Protein AF-A0A378PMF5-F1 (afdb_monomer_lite)

Structure (mmCIF, N/CA/C/O backbone):
data_AF-A0A378PMF5-F1
#
_entry.id   AF-A0A378PMF5-F1
#
loop_
_atom_site.group_PDB
_atom_site.id
_atom_site.type_symbol
_atom_site.label_atom_id
_atom_site.label_alt_id
_atom_site.label_comp_id
_atom_site.label_asym_id
_atom_site.label_entity_id
_atom_site.label_seq_id
_atom_site.pdbx_PDB_ins_code
_atom_site.Cartn_x
_atom_site.Cartn_y
_atom_site.Cartn_z
_atom_site.occupancy
_atom_site.B_iso_or_equiv
_atom_site.auth_seq_id
_atom_site.auth_comp_id
_atom_site.auth_asym_id
_atom_site.auth_atom_id
_atom_site.pdbx_PDB_model_num
ATOM 1 N N . MET A 1 1 ? -3.899 -6.909 -28.997 1.00 81.75 1 MET A N 1
ATOM 2 C CA . MET A 1 1 ? -3.205 -5.838 -28.251 1.00 81.75 1 MET A CA 1
ATOM 3 C C . MET A 1 1 ? -3.016 -6.324 -26.827 1.00 81.75 1 MET A C 1
ATOM 5 O O . MET A 1 1 ? -4.002 -6.723 -26.227 1.00 81.75 1 MET A O 1
ATOM 9 N N . ILE A 1 2 ? -1.785 -6.354 -26.321 1.00 86.44 2 ILE A N 1
ATOM 10 C CA . ILE A 1 2 ? -1.506 -6.693 -24.920 1.00 86.44 2 ILE A CA 1
ATOM 11 C C . ILE A 1 2 ? -1.222 -5.372 -24.208 1.00 86.44 2 ILE A C 1
ATOM 13 O O . ILE A 1 2 ? -0.311 -4.648 -24.606 1.00 86.44 2 ILE A O 1
ATOM 17 N N . ILE A 1 3 ? -2.036 -5.033 -23.211 1.00 90.94 3 ILE A N 1
ATOM 18 C CA . ILE A 1 3 ? -1.836 -3.837 -22.388 1.00 90.94 3 ILE A CA 1
ATOM 19 C C . ILE A 1 3 ? -0.862 -4.212 -21.278 1.00 90.94 3 ILE A C 1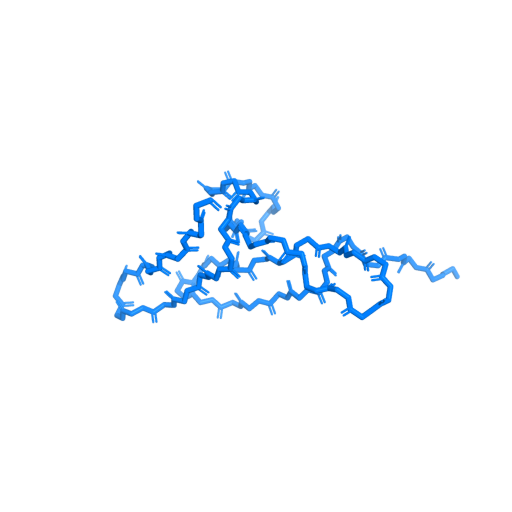
ATOM 21 O O . ILE A 1 3 ? -1.033 -5.228 -20.608 1.00 90.94 3 ILE A O 1
ATOM 25 N N . GLN A 1 4 ? 0.175 -3.401 -21.101 1.00 87.94 4 GLN A N 1
ATOM 26 C CA . GLN A 1 4 ? 1.113 -3.607 -20.011 1.00 87.94 4 GLN A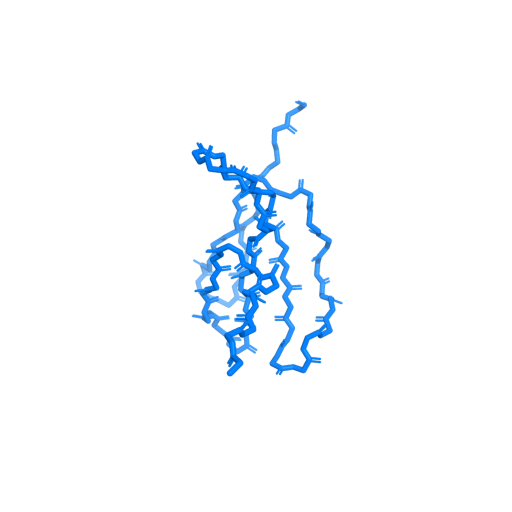 CA 1
ATOM 27 C C . GLN A 1 4 ? 0.455 -3.250 -18.669 1.00 87.94 4 GLN A C 1
ATOM 29 O O . GLN A 1 4 ? -0.218 -2.220 -18.593 1.00 87.94 4 GLN A O 1
ATOM 34 N N . PRO A 1 5 ? 0.652 -4.048 -17.605 1.00 89.50 5 PRO A N 1
ATOM 35 C CA . PRO A 1 5 ? 0.066 -3.734 -16.313 1.00 89.50 5 PRO A CA 1
ATOM 36 C C . PRO A 1 5 ? 0.672 -2.438 -15.757 1.00 89.50 5 PRO A C 1
ATOM 38 O O . PRO A 1 5 ? 1.882 -2.207 -15.867 1.00 89.50 5 PRO A O 1
ATOM 41 N N . LYS A 1 6 ? -0.184 -1.598 -15.163 1.00 91.81 6 LYS A N 1
ATOM 42 C CA . LYS A 1 6 ? 0.214 -0.375 -14.448 1.00 91.81 6 LYS A CA 1
ATOM 43 C C . LYS A 1 6 ? 1.021 -0.712 -13.189 1.00 91.81 6 LYS A C 1
ATOM 45 O O . LYS A 1 6 ? 2.041 -0.087 -12.921 1.00 91.81 6 LYS A O 1
ATOM 50 N N . TYR A 1 7 ? 0.580 -1.734 -12.460 1.00 94.19 7 TYR A N 1
ATOM 51 C CA . TYR A 1 7 ? 1.139 -2.162 -11.180 1.00 94.19 7 TYR A CA 1
ATOM 52 C C . TYR A 1 7 ? 1.894 -3.483 -11.299 1.00 94.19 7 TYR A C 1
ATOM 54 O O . TYR A 1 7 ? 1.572 -4.315 -12.148 1.00 94.19 7 TYR A O 1
ATOM 62 N N . GLY A 1 8 ? 2.911 -3.666 -10.455 1.00 92.38 8 GLY A N 1
ATOM 63 C CA . GLY A 1 8 ? 3.680 -4.911 -10.380 1.00 92.38 8 GLY A CA 1
ATOM 64 C C . GLY A 1 8 ? 2.986 -5.982 -9.539 1.00 92.38 8 GLY A C 1
ATOM 65 O O . GLY A 1 8 ? 3.081 -7.166 -9.848 1.00 92.38 8 GLY A O 1
ATOM 66 N N . LEU A 1 9 ? 2.262 -5.557 -8.501 1.00 92.38 9 LEU A N 1
ATOM 67 C CA . LEU A 1 9 ? 1.498 -6.417 -7.601 1.00 92.38 9 LEU A CA 1
ATOM 68 C C . LEU A 1 9 ? 0.259 -5.670 -7.108 1.00 92.38 9 LEU A C 1
ATOM 70 O O . LEU A 1 9 ? 0.312 -4.457 -6.904 1.00 92.38 9 LEU A O 1
ATOM 74 N N . LEU A 1 10 ? -0.835 -6.408 -6.918 1.00 95.50 10 LEU A N 1
ATOM 75 C CA . LEU A 1 10 ? -2.072 -5.931 -6.309 1.00 95.50 10 LEU A CA 1
ATOM 76 C C . LEU A 1 10 ? -2.532 -6.945 -5.259 1.00 95.50 10 LEU A C 1
ATOM 78 O O . LEU A 1 10 ? -2.538 -8.146 -5.532 1.00 95.50 10 LEU A O 1
ATOM 82 N N . SER A 1 11 ? -2.931 -6.462 -4.086 1.00 95.62 11 SER A N 1
ATOM 83 C CA . SER A 1 11 ? -3.574 -7.259 -3.042 1.00 95.62 11 SER A CA 1
ATOM 84 C C . SER A 1 11 ? -4.781 -6.506 -2.501 1.00 95.62 11 SER A C 1
ATOM 86 O O . SER A 1 11 ? -4.628 -5.437 -1.919 1.00 95.62 11 SER A O 1
ATOM 88 N N . ASP A 1 12 ? -5.967 -7.076 -2.677 1.00 95.94 12 ASP A N 1
ATOM 89 C CA . ASP A 1 12 ? -7.204 -6.585 -2.071 1.00 95.94 12 ASP A CA 1
ATOM 90 C C . ASP A 1 12 ? -7.233 -6.964 -0.586 1.00 95.94 12 ASP A C 1
ATOM 92 O O . ASP A 1 12 ? -7.059 -8.134 -0.229 1.00 95.94 12 ASP A O 1
ATOM 96 N N . VAL A 1 13 ? -7.371 -5.962 0.277 1.00 93.94 13 VAL A N 1
ATOM 97 C CA . VAL A 1 13 ? -7.399 -6.101 1.730 1.00 93.94 13 VAL A CA 1
ATOM 98 C C . VAL A 1 13 ? -8.363 -5.055 2.281 1.00 93.94 13 VAL A C 1
ATOM 100 O O . VAL A 1 13 ? -8.185 -3.864 2.048 1.00 93.94 13 VAL A O 1
ATOM 103 N N . ASN A 1 14 ? -9.378 -5.482 3.035 1.00 90.88 14 ASN A N 1
ATOM 104 C CA . ASN A 1 14 ? -10.355 -4.595 3.683 1.00 90.88 14 ASN A CA 1
ATOM 105 C C . ASN A 1 14 ? -11.026 -3.574 2.735 1.00 90.88 14 ASN A C 1
ATOM 107 O O . ASN A 1 14 ? -11.300 -2.443 3.133 1.00 90.88 14 ASN A O 1
ATOM 111 N N . GLY A 1 15 ? -11.284 -3.953 1.478 1.00 92.81 15 GLY A N 1
ATOM 112 C CA . GLY A 1 15 ? -11.952 -3.086 0.497 1.00 92.81 15 GLY A CA 1
ATOM 113 C C . GLY A 1 15 ? -11.069 -1.980 -0.091 1.00 92.81 15 GLY A C 1
ATOM 114 O O . GLY A 1 15 ? -11.576 -1.074 -0.754 1.00 92.81 15 GLY A O 1
ATOM 115 N N . LEU A 1 16 ? -9.758 -2.045 0.153 1.00 97.19 16 LEU A N 1
ATOM 116 C CA . LEU A 1 16 ? -8.735 -1.245 -0.511 1.00 97.19 16 LEU A CA 1
ATOM 117 C C . LEU A 1 16 ? -7.702 -2.178 -1.143 1.00 97.19 16 LEU A C 1
ATOM 119 O O . LEU A 1 16 ? -7.616 -3.362 -0.825 1.00 97.19 16 LEU A O 1
ATOM 123 N N . ILE A 1 17 ? -6.893 -1.641 -2.044 1.00 97.88 17 ILE A N 1
ATOM 124 C CA . ILE A 1 17 ? -5.887 -2.407 -2.766 1.00 97.88 17 ILE A CA 1
ATOM 125 C C . ILE A 1 17 ? -4.508 -1.902 -2.364 1.00 97.88 17 ILE A C 1
ATOM 127 O O . ILE A 1 17 ? -4.143 -0.757 -2.638 1.00 97.88 17 ILE A O 1
ATOM 131 N N . VAL A 1 18 ? -3.711 -2.778 -1.756 1.00 97.75 18 VAL A N 1
ATOM 132 C CA . VAL A 1 18 ? -2.264 -2.578 -1.666 1.00 97.75 18 VAL A CA 1
ATOM 133 C C . VAL A 1 18 ? -1.695 -2.782 -3.061 1.00 97.75 18 VAL A C 1
ATOM 135 O O . VAL A 1 18 ? -1.777 -3.879 -3.622 1.00 97.75 18 VAL A O 1
ATOM 138 N N . ALA A 1 19 ? -1.133 -1.723 -3.627 1.00 97.31 19 ALA A N 1
ATOM 139 C CA . ALA A 1 19 ? -0.559 -1.730 -4.960 1.00 97.31 19 ALA A CA 1
ATOM 140 C C . ALA A 1 19 ? 0.949 -1.515 -4.880 1.00 97.31 19 ALA A C 1
ATOM 142 O O . ALA A 1 19 ? 1.422 -0.678 -4.118 1.00 97.31 19 ALA A O 1
ATOM 143 N N . MET A 1 20 ? 1.706 -2.242 -5.694 1.00 95.88 20 MET A N 1
ATOM 144 C CA . MET A 1 20 ? 3.148 -2.054 -5.827 1.00 95.88 20 MET A CA 1
ATOM 145 C C . MET A 1 20 ? 3.473 -1.401 -7.166 1.00 95.88 20 MET A C 1
ATOM 147 O O . MET A 1 20 ? 2.974 -1.837 -8.213 1.00 95.88 20 MET A O 1
ATOM 151 N N . GLU A 1 21 ? 4.348 -0.395 -7.148 1.00 94.81 21 GLU A N 1
ATOM 152 C CA . GLU A 1 21 ? 4.903 0.179 -8.370 1.00 94.81 21 GLU A CA 1
ATOM 153 C C . GLU A 1 21 ? 5.507 -0.922 -9.239 1.00 94.81 21 GLU A C 1
ATOM 155 O O . GLU A 1 21 ? 6.264 -1.786 -8.782 1.00 94.81 21 GLU A O 1
ATOM 160 N N . ARG A 1 22 ? 5.217 -0.867 -10.534 1.00 90.06 22 ARG A N 1
ATOM 161 C CA . ARG A 1 22 ? 5.897 -1.730 -11.482 1.00 90.06 22 ARG A CA 1
ATOM 162 C C . ARG A 1 22 ? 7.302 -1.189 -11.740 1.00 90.06 22 ARG A C 1
ATOM 164 O O . ARG A 1 22 ? 7.453 -0.095 -12.277 1.00 90.06 22 ARG A O 1
ATOM 171 N N . ARG A 1 23 ? 8.330 -1.974 -11.418 1.00 86.75 23 ARG A N 1
ATOM 172 C CA . ARG A 1 23 ? 9.722 -1.692 -11.804 1.00 86.75 23 ARG A CA 1
ATOM 173 C C . ARG A 1 23 ? 10.228 -2.705 -12.827 1.00 86.75 23 ARG A C 1
ATOM 175 O O . ARG A 1 23 ? 9.609 -3.742 -13.057 1.00 86.75 23 ARG A O 1
ATOM 182 N N . ALA A 1 24 ? 11.333 -2.357 -13.486 1.00 80.50 24 ALA A N 1
ATOM 183 C CA . ALA A 1 24 ? 12.026 -3.260 -14.398 1.00 80.50 24 ALA A CA 1
ATOM 184 C C . ALA A 1 24 ? 12.531 -4.514 -13.657 1.00 80.50 24 ALA A C 1
ATOM 186 O O . ALA A 1 24 ? 12.721 -4.497 -12.440 1.00 80.50 24 ALA A O 1
ATOM 187 N N . GLU A 1 25 ? 12.707 -5.591 -14.420 1.00 74.75 25 GLU A N 1
ATOM 188 C CA . GLU A 1 25 ? 12.845 -6.978 -13.965 1.00 74.75 25 GLU A CA 1
ATOM 189 C C . GLU A 1 25 ? 13.735 -7.167 -12.721 1.00 74.75 25 GLU A C 1
ATOM 191 O O . GLU A 1 25 ? 14.886 -6.732 -12.669 1.00 74.75 25 GLU A O 1
ATOM 196 N N . GLY A 1 26 ? 13.176 -7.847 -11.711 1.00 65.50 26 GLY A N 1
ATOM 197 C CA . GLY A 1 26 ? 13.873 -8.268 -10.491 1.00 65.50 26 GLY A CA 1
ATOM 198 C C . GLY A 1 26 ? 13.846 -7.281 -9.320 1.00 65.50 26 GLY A C 1
ATOM 199 O O . GLY A 1 26 ? 14.403 -7.594 -8.269 1.00 65.50 26 GLY A O 1
ATOM 200 N N . ARG A 1 27 ? 13.211 -6.109 -9.458 1.00 74.44 27 ARG A N 1
ATOM 201 C CA . ARG A 1 27 ? 13.091 -5.131 -8.363 1.00 74.44 27 ARG A CA 1
ATOM 202 C C . ARG A 1 27 ? 11.643 -4.962 -7.927 1.00 74.44 27 ARG A C 1
ATOM 204 O O . ARG A 1 27 ? 10.778 -4.674 -8.749 1.00 74.44 27 ARG A O 1
ATOM 211 N N . TYR A 1 28 ? 11.404 -5.084 -6.625 1.00 78.75 28 TYR A N 1
ATOM 212 C CA . TYR A 1 28 ? 10.150 -4.653 -6.021 1.00 78.75 28 TYR A CA 1
ATOM 213 C C . TYR A 1 28 ? 10.110 -3.123 -6.009 1.00 78.75 28 TYR A C 1
ATOM 215 O O . TYR A 1 28 ? 11.111 -2.460 -5.717 1.00 78.75 28 TYR A O 1
ATOM 223 N N . GLY A 1 29 ? 8.980 -2.571 -6.436 1.00 91.25 29 GLY A N 1
ATOM 224 C CA . GLY A 1 29 ? 8.698 -1.152 -6.308 1.00 91.25 29 GLY A CA 1
ATOM 225 C C . GLY A 1 29 ? 8.172 -0.814 -4.921 1.00 91.25 29 GLY A C 1
ATOM 226 O O . GLY A 1 29 ? 7.921 -1.707 -4.111 1.00 91.25 29 GLY A O 1
ATOM 227 N N . ASN A 1 30 ? 7.980 0.473 -4.665 1.00 96.00 30 ASN A N 1
ATOM 228 C CA . ASN A 1 30 ? 7.337 0.887 -3.428 1.00 96.00 30 ASN A CA 1
ATOM 229 C C . ASN A 1 30 ? 5.850 0.507 -3.467 1.00 96.00 30 ASN A C 1
ATOM 231 O O . ASN A 1 30 ? 5.235 0.398 -4.531 1.00 96.00 30 ASN A O 1
ATOM 235 N N . CYS A 1 31 ? 5.277 0.303 -2.293 1.00 97.12 31 CYS A N 1
ATOM 236 C CA . CYS A 1 31 ? 3.866 0.063 -2.075 1.00 97.12 31 CYS A CA 1
ATOM 237 C C . CYS A 1 31 ? 3.133 1.382 -1.812 1.00 97.12 31 CYS A C 1
ATOM 239 O O . CYS A 1 31 ? 3.635 2.252 -1.098 1.00 97.12 31 CYS A O 1
ATOM 241 N N . GLY A 1 32 ? 1.923 1.479 -2.349 1.00 97.94 32 GLY A N 1
ATOM 242 C CA . GLY A 1 32 ? 0.911 2.478 -2.029 1.00 97.94 32 GLY A CA 1
ATOM 243 C C . GLY A 1 32 ? -0.432 1.798 -1.761 1.00 97.94 32 GLY A C 1
ATOM 244 O O . GLY A 1 32 ? -0.565 0.573 -1.877 1.00 97.94 32 GLY A O 1
ATOM 245 N N . LEU 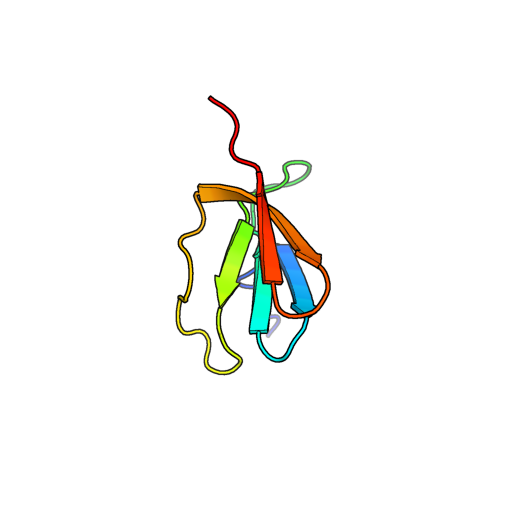A 1 33 ? -1.434 2.592 -1.399 1.00 98.12 33 LEU A N 1
ATOM 246 C CA . LEU A 1 33 ? -2.795 2.113 -1.159 1.00 98.12 33 LEU A CA 1
ATOM 247 C C . LEU A 1 33 ? -3.740 2.845 -2.101 1.00 98.12 33 LEU A C 1
ATOM 249 O O . LEU A 1 33 ? -3.738 4.075 -2.130 1.00 98.12 33 LEU A O 1
ATOM 253 N N . ILE A 1 34 ? -4.539 2.102 -2.857 1.00 98.31 34 ILE A N 1
ATOM 254 C CA . ILE A 1 34 ? -5.525 2.657 -3.786 1.00 98.31 34 ILE A CA 1
ATOM 255 C C . ILE A 1 34 ? -6.912 2.086 -3.503 1.00 98.31 34 ILE A C 1
ATOM 257 O O . ILE A 1 34 ? -7.042 1.016 -2.909 1.00 98.31 34 ILE A O 1
ATOM 261 N N . ASP A 1 35 ? -7.957 2.781 -3.937 1.00 97.94 35 ASP A N 1
ATOM 262 C CA . ASP A 1 35 ? -9.299 2.201 -3.998 1.00 97.94 35 ASP A CA 1
ATOM 263 C C . ASP A 1 35 ? -9.528 1.424 -5.313 1.00 97.94 35 ASP A C 1
ATOM 265 O O . ASP A 1 35 ? -8.699 1.408 -6.227 1.00 97.94 35 ASP A O 1
ATOM 269 N N . HIS A 1 36 ? -10.696 0.793 -5.440 1.00 97.25 36 HIS A N 1
ATOM 270 C CA . HIS A 1 36 ? -11.102 0.072 -6.656 1.00 97.25 36 HIS A CA 1
ATOM 271 C C . HIS A 1 36 ? -11.302 0.963 -7.896 1.00 97.25 36 HIS A C 1
ATOM 273 O O . HIS A 1 36 ? -11.508 0.444 -8.993 1.00 97.25 36 HIS A O 1
ATOM 279 N N . HIS A 1 37 ? -11.254 2.286 -7.737 1.00 97.06 37 HIS A N 1
ATOM 280 C CA . HIS A 1 37 ? -11.351 3.272 -8.811 1.00 97.06 37 HIS A CA 1
ATOM 281 C C . HIS A 1 37 ? -9.991 3.898 -9.135 1.00 97.06 37 HIS A C 1
ATOM 283 O O . HIS A 1 37 ? -9.955 4.954 -9.769 1.00 97.06 37 HIS A O 1
ATOM 289 N N . ASP A 1 38 ? -8.892 3.255 -8.718 1.00 96.50 38 ASP A N 1
ATOM 290 C CA . ASP A 1 38 ? -7.522 3.696 -8.989 1.00 96.50 38 ASP A CA 1
ATOM 291 C C . ASP A 1 38 ? -7.178 5.044 -8.321 1.00 96.50 38 ASP A C 1
ATOM 293 O O . ASP A 1 38 ? -6.256 5.746 -8.745 1.00 96.50 38 ASP A O 1
ATOM 297 N N . ARG A 1 39 ? -7.922 5.428 -7.270 1.00 98.12 39 ARG A N 1
ATOM 298 C CA . ARG A 1 39 ? -7.657 6.645 -6.492 1.00 98.12 39 ARG A CA 1
ATOM 299 C C . ARG A 1 39 ? -6.632 6.352 -5.413 1.00 98.12 39 ARG A C 1
ATOM 301 O O . ARG A 1 39 ? -6.807 5.423 -4.630 1.00 98.12 39 ARG A O 1
ATOM 308 N N . GLU A 1 40 ? -5.592 7.174 -5.354 1.00 98.00 40 GLU A N 1
ATOM 309 C CA . GLU A 1 40 ? -4.561 7.082 -4.326 1.00 98.00 40 GLU A CA 1
ATOM 310 C C . GLU A 1 40 ? -5.120 7.472 -2.951 1.00 98.00 40 GLU A C 1
ATOM 312 O O . GLU A 1 40 ? -5.653 8.566 -2.767 1.00 98.00 40 GLU A O 1
ATOM 317 N N . ILE A 1 41 ? -4.995 6.550 -1.997 1.00 98.06 41 ILE A N 1
ATOM 318 C CA . ILE A 1 41 ? -5.308 6.737 -0.577 1.00 98.06 41 ILE A CA 1
ATOM 319 C C . ILE A 1 41 ? -4.016 6.966 0.213 1.00 98.06 41 ILE A C 1
ATOM 321 O O . ILE A 1 41 ? -3.982 7.822 1.095 1.00 98.06 41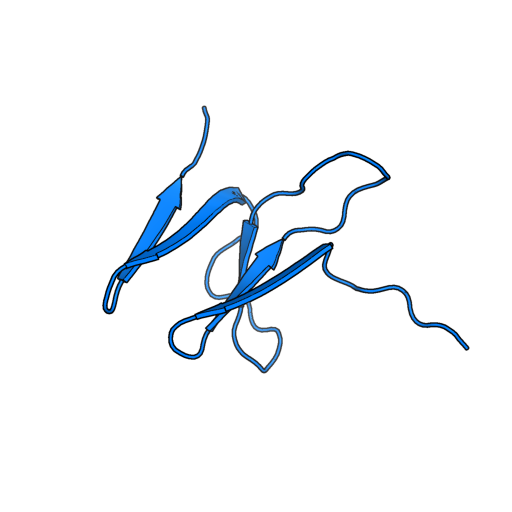 ILE A O 1
ATOM 325 N N . LEU A 1 42 ? -2.952 6.223 -0.119 1.00 97.56 42 LEU A N 1
ATOM 326 C CA . LEU A 1 42 ? -1.596 6.437 0.388 1.00 97.56 42 LEU A CA 1
ATOM 327 C C . LEU A 1 42 ? -0.576 6.430 -0.761 1.00 97.56 42 LEU A C 1
ATOM 329 O O . LEU A 1 42 ? -0.681 5.567 -1.640 1.00 97.56 42 LEU A O 1
ATOM 333 N N . PRO A 1 43 ? 0.436 7.317 -0.713 1.00 97.88 43 PRO A N 1
ATOM 334 C CA . PRO A 1 43 ? 1.463 7.412 -1.743 1.00 97.88 43 PRO A CA 1
ATOM 335 C C . PRO A 1 43 ? 2.338 6.157 -1.832 1.00 97.88 43 PRO A C 1
ATOM 337 O O . PRO A 1 43 ? 2.501 5.409 -0.866 1.00 97.88 43 PRO A O 1
ATOM 340 N N . PHE A 1 44 ? 2.953 5.961 -2.999 1.00 97.00 44 PHE A N 1
ATOM 341 C CA . PHE A 1 44 ? 3.879 4.861 -3.289 1.00 97.00 44 PHE A CA 1
ATOM 342 C C . PHE A 1 44 ? 5.283 5.110 -2.707 1.00 97.00 44 PHE A C 1
ATOM 344 O O . PHE A 1 44 ? 6.276 5.237 -3.425 1.00 97.00 44 PHE A O 1
ATOM 351 N N . GLU A 1 45 ? 5.385 5.193 -1.384 1.00 96.56 45 GLU A N 1
ATOM 352 C CA . GLU A 1 45 ? 6.643 5.491 -0.676 1.00 96.56 45 GLU A CA 1
ATOM 353 C C . GLU A 1 45 ? 6.998 4.497 0.435 1.00 96.56 45 GLU A C 1
ATOM 355 O O . GLU A 1 45 ? 7.967 4.710 1.163 1.00 96.56 45 GLU A O 1
ATOM 360 N N . TYR A 1 46 ? 6.216 3.429 0.581 1.00 97.31 46 TYR A N 1
ATOM 361 C CA . TYR A 1 46 ? 6.409 2.433 1.631 1.00 97.31 46 TYR A CA 1
ATOM 362 C C . TYR A 1 46 ? 7.054 1.176 1.060 1.00 97.31 46 TYR A C 1
ATOM 364 O O . TYR A 1 46 ? 6.687 0.727 -0.020 1.00 97.31 46 TYR A O 1
ATOM 372 N N . ASP A 1 47 ? 7.958 0.537 1.792 1.00 95.62 47 ASP A N 1
ATOM 373 C CA . ASP A 1 47 ? 8.549 -0.732 1.344 1.00 95.62 47 ASP A CA 1
ATOM 374 C C . ASP A 1 47 ? 7.527 -1.870 1.388 1.00 95.62 47 ASP A C 1
ATOM 376 O O . ASP A 1 47 ? 7.583 -2.818 0.605 1.00 95.62 47 ASP A O 1
ATOM 380 N N . LYS A 1 48 ? 6.588 -1.787 2.338 1.00 94.44 48 LYS A N 1
ATOM 381 C CA . LYS A 1 48 ? 5.535 -2.780 2.550 1.00 94.44 48 LYS A CA 1
ATOM 382 C C . LYS A 1 48 ? 4.298 -2.158 3.182 1.00 94.44 48 LYS A C 1
ATOM 384 O O . LYS A 1 48 ? 4.404 -1.290 4.048 1.00 94.44 48 LYS A O 1
ATOM 389 N N . ILE A 1 49 ? 3.138 -2.682 2.803 1.00 97.00 49 ILE A N 1
ATOM 390 C CA . ILE A 1 49 ? 1.846 -2.402 3.430 1.00 97.00 49 ILE A CA 1
ATOM 391 C C . ILE A 1 49 ? 1.137 -3.744 3.626 1.00 97.00 49 ILE A C 1
ATOM 393 O O . ILE A 1 49 ? 1.098 -4.559 2.705 1.00 97.00 49 ILE A O 1
ATOM 397 N N . PHE A 1 50 ? 0.597 -3.995 4.817 1.00 94.06 50 PHE A N 1
ATOM 398 C CA . PHE A 1 50 ? -0.191 -5.196 5.108 1.00 94.06 50 PHE A CA 1
ATOM 399 C C . PHE A 1 50 ? -1.388 -4.868 6.003 1.00 94.06 50 PHE A C 1
ATOM 401 O O . PHE A 1 50 ? -1.333 -3.940 6.810 1.00 94.06 50 PHE A O 1
ATOM 408 N N . GLY A 1 51 ? -2.475 -5.627 5.853 1.00 94.75 51 GLY A N 1
ATOM 409 C CA . GLY A 1 51 ? -3.653 -5.501 6.711 1.00 94.75 51 GLY A CA 1
ATOM 410 C C . GLY A 1 51 ? -3.454 -6.163 8.073 1.00 94.75 51 GLY A C 1
ATOM 411 O O . GLY A 1 51 ? -2.819 -7.214 8.180 1.00 94.75 51 GLY A O 1
ATOM 412 N N . PHE A 1 52 ? -4.023 -5.557 9.111 1.00 94.06 52 PHE A N 1
ATOM 413 C CA . PHE A 1 52 ? -4.053 -6.069 10.476 1.00 94.06 52 PHE A CA 1
ATOM 414 C C . PHE A 1 52 ? -5.375 -5.687 11.156 1.00 94.06 52 PHE A C 1
ATOM 416 O O . PHE A 1 52 ? -5.537 -4.578 11.667 1.00 94.06 52 PHE A O 1
ATOM 423 N N . GLY A 1 53 ? -6.340 -6.612 11.151 1.00 92.38 53 GLY A N 1
ATOM 424 C CA . GLY A 1 53 ? -7.715 -6.299 11.550 1.00 92.38 53 GLY A CA 1
ATOM 425 C C . GLY A 1 53 ? -8.278 -5.189 10.662 1.00 92.38 53 GLY A C 1
ATOM 426 O O . GLY A 1 53 ? -8.124 -5.257 9.450 1.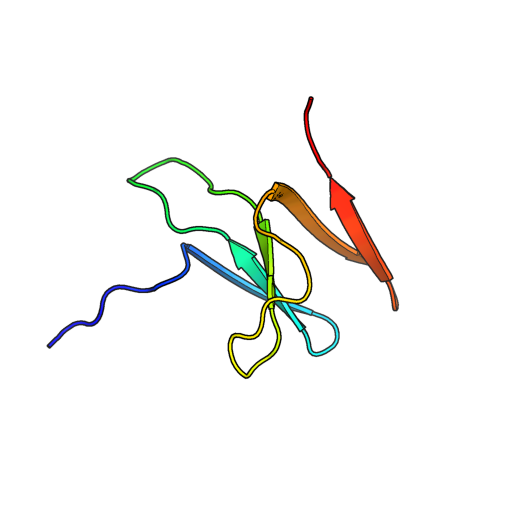00 92.38 53 GLY A O 1
ATOM 427 N N . GLU A 1 54 ? -8.838 -4.144 11.268 1.00 92.12 54 GLU A N 1
ATOM 428 C CA . GLU A 1 54 ? -9.365 -2.955 10.573 1.00 92.12 54 GLU A CA 1
ATOM 429 C C . GLU A 1 54 ? -8.279 -1.937 10.170 1.00 92.12 54 GLU A C 1
ATOM 431 O O . GLU A 1 54 ? -8.583 -0.871 9.637 1.00 92.12 54 GLU A O 1
ATOM 436 N N . TYR A 1 55 ? -7.005 -2.227 10.449 1.00 94.06 55 TYR A N 1
ATOM 437 C CA . TYR A 1 55 ? -5.893 -1.307 10.222 1.00 94.06 55 TYR A CA 1
ATOM 438 C C . TYR A 1 55 ? -4.997 -1.760 9.073 1.00 94.06 55 TYR A C 1
ATOM 440 O O . TYR A 1 55 ? -4.913 -2.942 8.744 1.00 94.06 55 TYR A O 1
ATOM 448 N N . PHE A 1 56 ? -4.249 -0.807 8.525 1.00 96.50 56 PHE A N 1
ATOM 449 C CA . PHE A 1 56 ? -3.080 -1.075 7.698 1.00 96.50 56 PHE A CA 1
ATOM 450 C C . PHE A 1 56 ? -1.822 -0.727 8.480 1.00 96.50 56 PHE A C 1
ATOM 452 O O . PHE A 1 56 ? -1.760 0.300 9.157 1.00 96.50 56 PHE A O 1
ATOM 459 N N . VAL A 1 57 ? -0.808 -1.575 8.364 1.00 96.94 57 VAL A N 1
ATOM 460 C CA . VAL A 1 57 ? 0.524 -1.321 8.905 1.00 96.94 57 VAL A CA 1
ATOM 461 C C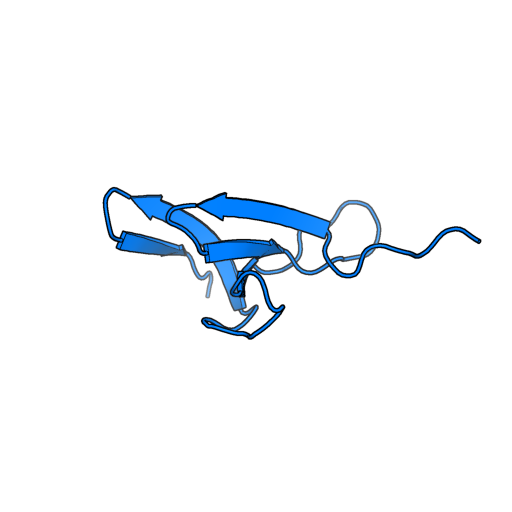 . VAL A 1 57 ? 1.465 -1.073 7.740 1.00 96.94 57 VAL A C 1
ATOM 463 O O . VAL A 1 57 ? 1.535 -1.869 6.801 1.00 96.94 57 VAL A O 1
ATOM 466 N N . VAL A 1 58 ? 2.193 0.036 7.816 1.00 97.38 58 VAL A N 1
ATOM 467 C CA . VAL A 1 58 ? 3.164 0.446 6.804 1.00 97.38 58 VAL A CA 1
ATOM 468 C C . VAL A 1 58 ? 4.580 0.313 7.354 1.00 97.38 58 VAL A C 1
ATOM 470 O O . VAL A 1 58 ? 4.836 0.599 8.524 1.00 97.38 58 VAL A O 1
ATOM 473 N N . GLY A 1 59 ? 5.504 -0.148 6.515 1.00 96.75 59 GLY A N 1
ATOM 474 C CA . GLY A 1 59 ? 6.937 -0.117 6.791 1.00 96.75 59 GLY A CA 1
ATOM 475 C C . GLY A 1 59 ? 7.631 0.810 5.805 1.00 96.75 59 GLY A C 1
ATOM 476 O O . GLY A 1 59 ? 7.405 0.684 4.603 1.00 96.75 59 GLY A O 1
ATOM 477 N N . LYS A 1 60 ? 8.466 1.715 6.315 1.00 95.56 60 LYS A N 1
ATOM 478 C CA . LYS A 1 60 ? 9.288 2.634 5.526 1.00 95.56 60 LYS A CA 1
ATOM 479 C C . LYS A 1 60 ? 10.726 2.544 6.027 1.00 95.56 60 LYS A C 1
ATOM 481 O O . LYS A 1 60 ? 10.950 2.713 7.225 1.00 95.56 60 LYS A O 1
ATOM 486 N N . GLY A 1 61 ? 11.649 2.200 5.142 1.00 88.88 61 GLY A N 1
ATOM 487 C CA . GLY A 1 61 ? 13.083 2.289 5.366 1.00 88.88 61 GLY A CA 1
ATOM 488 C C . GLY A 1 61 ? 13.552 3.740 5.327 1.00 88.88 61 GLY A C 1
ATOM 489 O O . GLY A 1 61 ? 12.887 4.595 4.737 1.00 88.88 61 GLY A O 1
ATOM 490 N N . ASP A 1 62 ? 14.676 3.991 5.996 1.00 73.50 62 ASP A N 1
ATOM 491 C CA . ASP A 1 62 ? 15.354 5.292 6.032 1.00 73.50 62 ASP A CA 1
ATOM 492 C C . ASP A 1 62 ? 15.992 5.669 4.682 1.00 73.50 62 ASP A C 1
ATOM 494 O O . ASP A 1 62 ? 16.509 4.762 3.983 1.00 73.50 62 ASP A O 1
#

Organism: NCBI:txid29433

Secondary structure (DSSP, 8-state):
-PPPPSEEEEEEETTEEEEEE--STT----EEEE-TTS-EEEEEEESEEEEETTEEEEE---

Foldseek 3Di:
DDDDDQFPDWDDDPQKIFTWGDDPPPDTHATFIGHPVRHGPGDRQFNDWDDDPNDIDTHHDD

Sequence (62 aa):
MIIQPKYGLLSDVNGLIVAMERRAEGRYGNCGLIDHHDREILPFEYDKIFGFGEYFVVGKGD

pLDDT: mean 92.67, std 6.97, range [65.5, 98.31]

Radius of gyration: 11.96 Å; chains: 1; bounding box: 27×16×40 Å